Protein AF-A0A7V8YJX9-F1 (afdb_monomer)

pLDDT: mean 95.55, std 4.54, range [70.62, 98.56]

Radius of gyration: 11.86 Å; Cα contacts (8 Å, |Δi|>4): 125; chains: 1; bounding box: 22×26×28 Å

Structure (mmCIF, N/CA/C/O backbone):
data_AF-A0A7V8YJX9-F1
#
_entry.id   AF-A0A7V8YJX9-F1
#
loop_
_atom_site.group_PDB
_atom_site.id
_atom_site.type_symbol
_atom_site.label_atom_id
_atom_site.label_alt_id
_atom_site.label_comp_id
_atom_site.label_asym_id
_atom_site.label_entity_id
_atom_site.label_seq_id
_atom_site.pdbx_PDB_ins_code
_atom_site.Cartn_x
_atom_site.Cartn_y
_atom_site.Cartn_z
_atom_site.occupancy
_atom_site.B_iso_or_equiv
_atom_site.auth_seq_id
_atom_site.auth_comp_id
_atom_site.auth_asym_id
_atom_site.auth_atom_id
_atom_site.pdbx_PDB_model_num
ATOM 1 N N . MET A 1 1 ? -9.221 5.528 10.839 1.00 96.62 1 MET A N 1
ATOM 2 C CA . MET A 1 1 ? -9.263 4.214 10.170 1.00 96.62 1 MET A CA 1
ATOM 3 C C . MET A 1 1 ? -8.005 4.086 9.337 1.00 96.62 1 MET A C 1
ATOM 5 O O . MET A 1 1 ? -7.718 4.991 8.560 1.00 96.62 1 MET A O 1
ATOM 9 N N . LEU A 1 2 ? -7.239 3.023 9.531 1.00 98.12 2 LEU A N 1
ATOM 10 C CA . LEU A 1 2 ? -5.994 2.781 8.823 1.00 98.12 2 LEU A CA 1
ATOM 11 C C . LEU A 1 2 ? -6.267 1.969 7.555 1.00 98.12 2 LEU A C 1
ATOM 13 O O . LEU A 1 2 ? -6.720 0.826 7.626 1.00 98.12 2 LEU A O 1
ATOM 17 N N . VAL A 1 3 ? -6.020 2.569 6.394 1.00 98.38 3 VAL A N 1
ATOM 18 C CA . VAL A 1 3 ? -6.404 2.003 5.097 1.00 98.38 3 VAL A CA 1
ATOM 19 C C . VAL A 1 3 ? -5.179 1.854 4.208 1.00 98.38 3 VAL A C 1
ATOM 21 O O . VAL A 1 3 ? -4.388 2.785 4.059 1.00 98.38 3 VAL A O 1
ATOM 24 N N . LEU A 1 4 ? -5.035 0.682 3.595 1.00 98.56 4 LEU A N 1
ATOM 25 C CA . LEU A 1 4 ? -4.052 0.440 2.545 1.00 98.56 4 LEU A CA 1
ATOM 26 C C . LEU A 1 4 ? -4.701 0.703 1.182 1.00 98.56 4 LEU A C 1
ATOM 28 O O . LEU A 1 4 ? -5.669 0.035 0.822 1.00 98.56 4 LEU A O 1
ATOM 32 N N . ALA A 1 5 ? -4.165 1.656 0.429 1.00 98.31 5 ALA A N 1
ATOM 33 C CA . ALA A 1 5 ? -4.558 1.935 -0.944 1.00 98.31 5 ALA A CA 1
ATOM 34 C C . ALA A 1 5 ? -3.528 1.347 -1.910 1.00 98.31 5 ALA A C 1
ATOM 36 O O . ALA A 1 5 ? -2.322 1.497 -1.696 1.00 98.31 5 ALA A O 1
ATOM 37 N N . LEU A 1 6 ? -3.989 0.682 -2.966 1.00 97.06 6 LEU A N 1
ATOM 38 C CA . LEU A 1 6 ? -3.123 0.119 -3.997 1.00 97.06 6 LEU A CA 1
ATOM 39 C C . LEU A 1 6 ? -3.676 0.380 -5.394 1.00 97.06 6 LEU A C 1
ATOM 41 O O . LEU A 1 6 ? -4.873 0.283 -5.609 1.00 97.06 6 LEU A O 1
ATOM 45 N N . ASP A 1 7 ? -2.801 0.693 -6.341 1.00 96.75 7 ASP A N 1
ATOM 46 C CA . ASP A 1 7 ? -3.164 0.893 -7.743 1.00 96.75 7 ASP A CA 1
ATOM 47 C C . ASP A 1 7 ? -2.126 0.201 -8.634 1.00 96.75 7 ASP A C 1
ATOM 49 O O . ASP A 1 7 ? -0.914 0.338 -8.452 1.00 96.75 7 ASP A O 1
ATOM 53 N N . THR A 1 8 ? -2.620 -0.593 -9.581 1.00 94.88 8 THR A N 1
ATOM 54 C CA . THR A 1 8 ? -1.816 -1.313 -10.585 1.00 94.88 8 THR A CA 1
ATOM 55 C C . THR A 1 8 ? -2.329 -1.064 -12.006 1.00 94.88 8 THR A C 1
ATOM 57 O O . THR A 1 8 ? -2.011 -1.809 -12.931 1.00 94.88 8 THR A 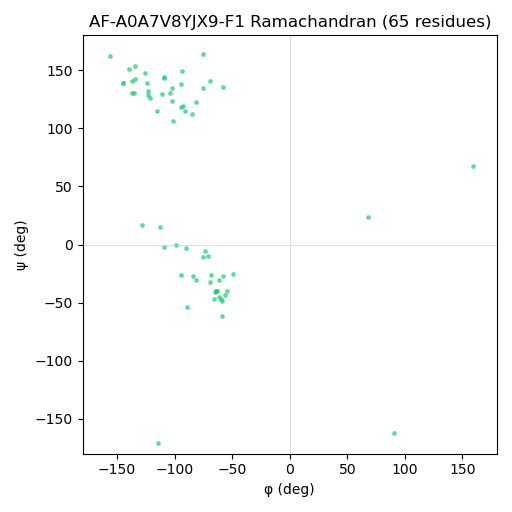O 1
ATOM 60 N N . SER A 1 9 ? -3.146 -0.023 -12.191 1.00 94.38 9 SER A N 1
ATOM 61 C CA . SER A 1 9 ? -3.772 0.340 -13.468 1.00 94.38 9 SER A CA 1
ATOM 62 C C . SER A 1 9 ? -2.812 1.004 -14.462 1.00 94.38 9 SER A C 1
ATOM 64 O O . SER A 1 9 ? -3.145 1.152 -15.640 1.00 94.38 9 SER A O 1
ATOM 66 N N . THR A 1 10 ? -1.615 1.381 -14.007 1.00 93.06 10 THR A N 1
ATOM 67 C CA . THR A 1 10 ? -0.555 1.997 -14.815 1.00 93.06 10 THR A CA 1
ATOM 68 C C . THR A 1 10 ? 0.669 1.080 -14.922 1.00 93.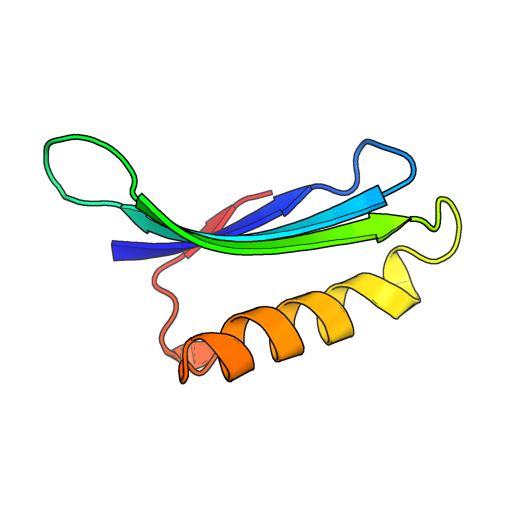06 10 THR A C 1
ATOM 70 O O . THR A 1 10 ? 0.632 -0.089 -14.541 1.00 93.06 10 THR A O 1
ATOM 73 N N . ASP A 1 11 ? 1.777 1.581 -15.473 1.00 93.50 11 ASP A N 1
ATOM 74 C CA . ASP A 1 11 ? 3.046 0.849 -15.514 1.00 93.50 11 ASP A CA 1
ATOM 75 C C . ASP A 1 11 ? 3.755 0.777 -14.152 1.00 93.50 11 ASP A C 1
ATOM 77 O O . ASP A 1 11 ? 4.765 0.075 -14.035 1.00 93.50 11 ASP A O 1
ATOM 81 N N . ALA A 1 12 ? 3.229 1.463 -13.136 1.00 95.75 12 ALA A N 1
ATOM 82 C CA . ALA A 1 12 ? 3.712 1.427 -11.770 1.00 95.75 12 ALA A CA 1
ATOM 83 C C . 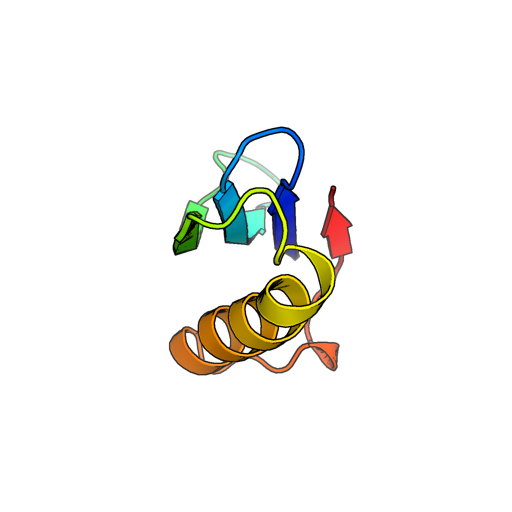ALA A 1 12 ? 2.749 0.688 -10.831 1.00 95.75 12 ALA A C 1
ATOM 85 O O . ALA A 1 12 ? 1.529 0.814 -10.919 1.00 95.75 12 ALA A O 1
ATOM 86 N N . VAL A 1 13 ? 3.328 -0.042 -9.879 1.00 96.62 13 VAL A N 1
ATOM 87 C CA . VAL A 1 13 ? 2.641 -0.499 -8.671 1.00 96.62 13 VAL A CA 1
ATOM 88 C C . VAL A 1 13 ? 2.724 0.619 -7.643 1.00 96.62 13 VAL A C 1
ATOM 90 O O . VAL A 1 13 ? 3.813 0.925 -7.147 1.00 96.62 13 VAL A O 1
ATOM 93 N N . VAL A 1 14 ? 1.586 1.220 -7.321 1.00 97.62 14 VAL A N 1
ATOM 94 C CA . VAL A 1 14 ? 1.477 2.253 -6.290 1.00 97.62 14 VAL A CA 1
ATOM 95 C C . VAL A 1 14 ? 0.848 1.638 -5.051 1.00 97.62 14 VAL A C 1
ATOM 97 O O . VAL A 1 14 ? -0.167 0.952 -5.141 1.00 97.62 14 VAL A O 1
ATOM 100 N N . VAL A 1 15 ? 1.466 1.861 -3.894 1.00 98.19 15 VAL A N 1
ATOM 101 C CA . VAL A 1 15 ? 0.953 1.427 -2.594 1.00 98.19 15 VAL A CA 1
ATOM 102 C C . VAL A 1 15 ? 1.097 2.574 -1.607 1.00 98.19 15 VAL A C 1
ATOM 104 O O . VAL A 1 15 ? 2.177 3.147 -1.473 1.00 98.19 15 VAL A O 1
ATOM 107 N N . GLY A 1 16 ? 0.020 2.890 -0.898 1.00 98.25 16 GLY A N 1
ATOM 108 C CA . GLY A 1 16 ? -0.009 3.917 0.134 1.00 98.25 16 GLY A CA 1
ATOM 109 C C . GLY A 1 16 ? -0.726 3.440 1.387 1.00 98.25 16 GLY A C 1
ATOM 110 O O . GLY A 1 16 ? -1.726 2.729 1.315 1.00 98.25 16 GLY A O 1
ATOM 111 N N . LEU A 1 17 ? -0.218 3.848 2.543 1.00 98.56 17 LEU A N 1
ATOM 112 C CA . LEU A 1 17 ? -0.905 3.732 3.820 1.00 98.56 17 LEU A CA 1
ATOM 113 C C . LEU A 1 17 ? -1.461 5.100 4.188 1.00 98.56 17 LEU A C 1
ATOM 115 O O . LEU A 1 17 ? -0.712 6.078 4.273 1.00 98.56 17 LEU A O 1
ATOM 119 N N . VAL A 1 18 ? -2.768 5.160 4.416 1.00 98.44 18 VAL A N 1
ATOM 120 C CA . VAL A 1 18 ? -3.465 6.403 4.732 1.00 98.44 18 VAL A CA 1
ATOM 121 C C . VAL A 1 18 ? -4.254 6.278 6.027 1.00 98.44 18 VAL A C 1
ATOM 123 O O . VAL A 1 18 ? -4.794 5.220 6.358 1.00 98.44 18 VAL A O 1
ATOM 126 N N . GLU A 1 19 ? -4.353 7.388 6.746 1.00 98.12 19 GLU A N 1
ATOM 127 C CA . GLU A 1 19 ? -5.311 7.556 7.827 1.00 98.12 19 GLU A CA 1
ATOM 128 C C . GLU A 1 19 ? -6.564 8.244 7.281 1.00 98.12 19 GLU A C 1
ATOM 130 O O . GLU A 1 19 ? -6.523 9.376 6.794 1.00 98.12 19 GLU A O 1
ATOM 135 N N . VAL A 1 20 ? -7.691 7.538 7.361 1.00 97.44 20 VAL A N 1
ATOM 136 C CA . VAL A 1 20 ? -9.019 8.049 7.018 1.00 97.44 20 VAL A CA 1
ATOM 137 C C . VAL A 1 20 ? -9.745 8.399 8.318 1.00 97.44 20 VAL A C 1
ATOM 139 O O . VAL A 1 20 ? -10.133 7.486 9.064 1.00 97.44 20 VAL A O 1
ATOM 142 N N . PRO A 1 21 ? -9.897 9.690 8.651 1.00 94.94 21 PRO A N 1
ATOM 143 C CA . PRO A 1 21 ? -10.665 10.104 9.817 1.00 94.94 21 PRO A CA 1
ATOM 144 C C . PRO A 1 21 ? -12.176 9.970 9.557 1.00 94.94 21 PRO A C 1
ATOM 146 O O . PRO A 1 21 ? -12.616 9.833 8.416 1.00 94.94 21 PRO A O 1
ATOM 149 N N . GLY A 1 22 ? -12.984 9.987 10.623 1.00 91.75 22 GLY A N 1
ATOM 150 C CA . GLY A 1 22 ? -14.451 9.983 10.498 1.00 91.75 22 GLY A CA 1
ATOM 151 C C . GLY A 1 22 ? -15.005 11.288 9.912 1.00 91.75 22 GLY A C 1
ATOM 152 O O . GLY A 1 22 ? -16.056 11.287 9.275 1.00 91.75 22 GLY A O 1
ATOM 153 N N . ASP A 1 23 ? -14.274 12.384 10.097 1.00 90.38 23 ASP A N 1
ATOM 154 C CA . ASP A 1 23 ? -14.502 13.703 9.528 1.00 90.38 23 ASP A CA 1
ATOM 155 C C . ASP A 1 23 ? -13.166 14.346 9.108 1.00 90.38 23 ASP A C 1
ATOM 157 O O . ASP A 1 23 ? -12.107 14.071 9.663 1.00 90.38 23 ASP A O 1
ATOM 161 N N . GLY A 1 24 ? -13.193 15.209 8.091 1.00 88.69 24 GLY A N 1
ATOM 162 C CA . GLY A 1 24 ? -11.989 15.886 7.599 1.00 88.69 24 GLY A CA 1
ATOM 163 C C . GLY A 1 24 ? -11.247 15.144 6.482 1.00 88.69 24 GLY A C 1
ATOM 164 O O . GLY A 1 24 ? -11.816 14.326 5.762 1.00 88.69 24 GLY A O 1
ATOM 165 N N . ALA A 1 25 ? -9.984 15.524 6.270 1.00 95.88 25 ALA A N 1
ATOM 166 C CA . ALA A 1 25 ? -9.197 15.099 5.115 1.00 95.88 25 ALA A CA 1
ATOM 167 C C . ALA A 1 25 ? -8.343 13.861 5.412 1.00 95.88 25 ALA A C 1
ATOM 169 O O . ALA A 1 25 ? -7.688 13.788 6.453 1.00 95.88 25 ALA A O 1
ATOM 170 N N . VAL A 1 26 ? -8.302 12.940 4.446 1.00 96.81 26 VAL A N 1
ATOM 171 C CA . VAL A 1 26 ? -7.404 11.778 4.443 1.00 96.81 26 VAL A CA 1
ATOM 172 C C . VAL A 1 26 ? -5.950 12.241 4.531 1.00 96.81 26 VAL A C 1
ATOM 174 O O . VAL A 1 26 ? -5.554 13.173 3.829 1.00 96.81 26 VAL A O 1
ATOM 177 N N . GLN A 1 27 ? -5.16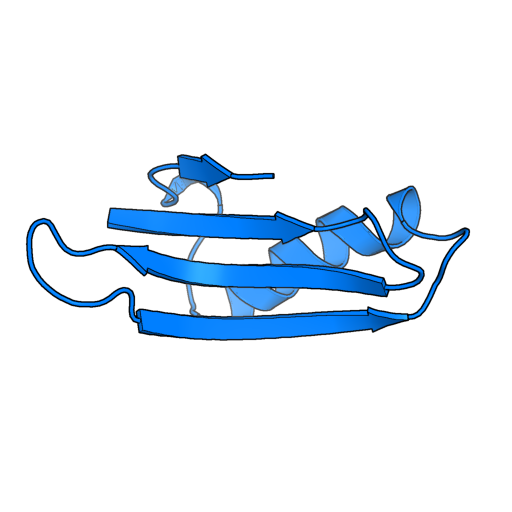0 11.578 5.375 1.00 97.88 27 GLN A N 1
ATOM 178 C CA . GLN A 1 27 ? -3.731 11.846 5.535 1.00 97.88 27 GLN A CA 1
ATOM 179 C C . GLN A 1 27 ? -2.912 10.685 4.979 1.00 97.88 27 GLN A C 1
ATOM 181 O O . GLN A 1 27 ? -3.143 9.532 5.338 1.00 97.88 27 GLN A O 1
ATOM 186 N N . VAL A 1 28 ? -1.935 10.984 4.123 1.00 98.06 28 VAL A N 1
ATOM 187 C CA . VAL A 1 28 ? -0.969 9.987 3.647 1.00 98.06 28 VAL A CA 1
ATOM 188 C C . VAL A 1 28 ? 0.121 9.825 4.700 1.00 98.06 28 VAL A C 1
ATOM 190 O O . VAL A 1 28 ? 0.771 10.799 5.070 1.00 98.06 28 VAL A O 1
ATOM 193 N N . ILE A 1 29 ? 0.314 8.598 5.184 1.00 98.12 29 ILE A N 1
ATOM 194 C CA . ILE A 1 29 ? 1.346 8.268 6.176 1.00 98.12 29 ILE A CA 1
ATOM 195 C C . ILE A 1 29 ? 2.642 7.902 5.453 1.00 98.12 29 ILE A C 1
ATOM 197 O O . ILE A 1 29 ? 3.699 8.467 5.721 1.00 98.12 29 ILE A O 1
ATOM 201 N N . VAL A 1 30 ? 2.546 6.951 4.523 1.00 98.25 30 VAL A N 1
ATOM 202 C CA . VAL A 1 30 ? 3.647 6.479 3.678 1.00 98.25 30 VAL A CA 1
ATOM 203 C C . VAL A 1 30 ? 3.073 6.148 2.308 1.00 98.25 30 VAL A C 1
ATOM 205 O O . VAL A 1 30 ? 2.012 5.536 2.222 1.00 98.25 30 VAL A O 1
ATOM 208 N N . GLU A 1 31 ? 3.788 6.497 1.243 1.00 97.75 31 GLU A N 1
ATOM 209 C CA . GLU A 1 31 ? 3.476 6.058 -0.115 1.00 97.75 31 GLU A CA 1
ATOM 210 C C . GLU A 1 31 ? 4.731 5.594 -0.851 1.00 97.75 31 GLU A C 1
ATOM 212 O O . GLU A 1 31 ? 5.850 6.027 -0.566 1.00 97.75 31 GLU A O 1
ATOM 217 N N . GLN A 1 32 ? 4.528 4.704 -1.814 1.00 96.56 32 GLN A N 1
ATOM 218 C CA . GLN A 1 32 ? 5.561 4.199 -2.699 1.00 96.56 32 GLN A CA 1
ATOM 219 C C . GLN A 1 32 ? 4.973 3.948 -4.087 1.00 96.56 32 GLN A C 1
ATOM 221 O O . GLN A 1 32 ? 3.901 3.362 -4.217 1.00 96.56 32 GLN A O 1
ATOM 226 N N . ALA A 1 33 ? 5.735 4.297 -5.125 1.00 96.75 33 ALA A N 1
ATOM 227 C CA . ALA A 1 33 ? 5.473 3.902 -6.502 1.00 96.75 33 ALA A CA 1
ATOM 228 C C . ALA A 1 33 ? 6.673 3.129 -7.061 1.00 96.75 33 ALA A C 1
ATOM 230 O O . ALA A 1 33 ? 7.808 3.613 -7.027 1.00 96.75 33 ALA A O 1
ATOM 231 N N . ARG A 1 34 ? 6.427 1.924 -7.580 1.00 94.88 34 ARG A N 1
ATOM 232 C CA . ARG A 1 34 ? 7.444 1.079 -8.214 1.00 94.88 34 ARG A CA 1
ATOM 233 C C . ARG A 1 34 ? 7.133 0.895 -9.694 1.00 94.88 34 ARG A C 1
ATOM 235 O O . ARG A 1 34 ? 6.124 0.271 -10.008 1.00 94.88 34 ARG A O 1
ATOM 242 N N . PRO A 1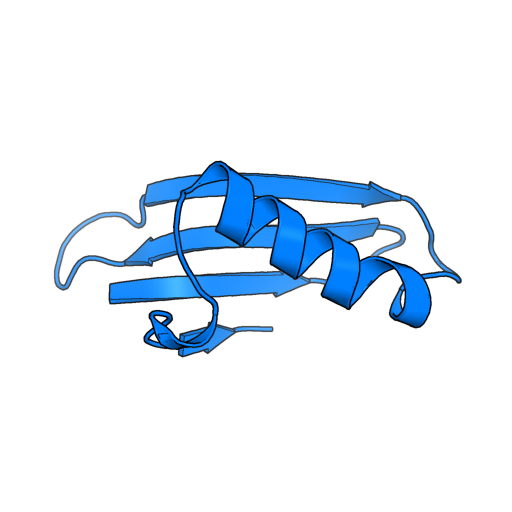 35 ? 7.970 1.400 -10.612 1.00 93.31 35 PRO A N 1
ATOM 243 C CA . PRO A 1 35 ? 7.784 1.146 -12.032 1.00 93.31 35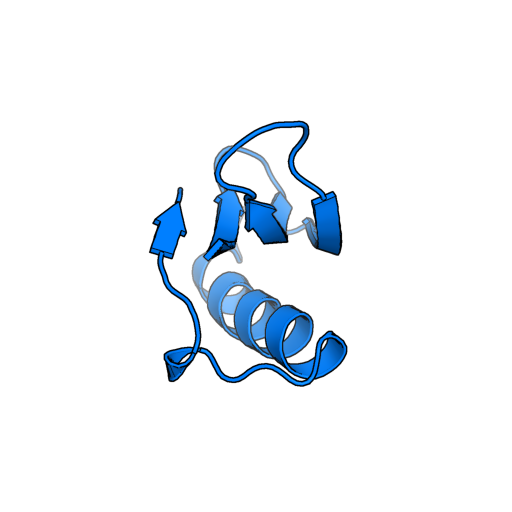 PRO A CA 1
ATOM 244 C C . PRO A 1 35 ? 8.066 -0.329 -12.358 1.00 93.31 35 PRO A C 1
ATOM 246 O O . PRO A 1 35 ? 9.014 -0.932 -11.847 1.00 93.31 35 PRO A O 1
ATOM 249 N N . GLY A 1 36 ? 7.260 -0.913 -13.242 1.00 81.75 36 GLY A N 1
ATOM 250 C CA . GLY A 1 36 ? 7.390 -2.317 -13.620 1.00 81.75 36 GLY A CA 1
ATOM 251 C C . GLY A 1 36 ? 6.121 -2.909 -14.224 1.00 81.75 36 GLY A C 1
ATOM 252 O O . GLY A 1 36 ? 5.557 -3.835 -13.648 1.00 81.75 36 GLY A O 1
ATOM 253 N N . ALA A 1 37 ? 5.727 -2.463 -15.424 1.00 70.62 37 ALA A N 1
ATOM 254 C CA . ALA A 1 37 ? 4.477 -2.859 -16.097 1.00 70.62 37 ALA A CA 1
ATOM 255 C C . ALA A 1 37 ? 4.205 -4.378 -16.170 1.00 70.62 37 ALA A C 1
ATOM 257 O O . ALA A 1 37 ? 3.061 -4.802 -16.294 1.00 70.62 37 ALA A O 1
ATOM 258 N N . ARG A 1 38 ? 5.253 -5.213 -16.132 1.00 85.75 38 ARG A N 1
ATOM 259 C CA . ARG A 1 38 ? 5.159 -6.685 -16.213 1.00 85.75 38 ARG A CA 1
ATOM 260 C C . ARG A 1 38 ? 5.464 -7.415 -14.907 1.00 85.75 38 ARG A C 1
ATOM 262 O O . ARG A 1 38 ? 5.397 -8.637 -14.878 1.00 85.75 38 ARG A O 1
ATOM 269 N N . GLN A 1 39 ? 5.816 -6.683 -13.856 1.00 89.31 39 GLN A N 1
ATOM 270 C CA . GLN A 1 39 ? 6.263 -7.232 -12.576 1.00 89.31 39 GLN A CA 1
ATOM 271 C C . GLN A 1 39 ? 5.256 -6.946 -11.457 1.00 89.31 39 GLN A C 1
ATOM 273 O O . GLN A 1 39 ? 5.587 -7.104 -10.288 1.00 89.31 39 GLN A O 1
ATOM 278 N N . HIS A 1 40 ? 4.016 -6.550 -11.776 1.00 87.06 40 HIS A N 1
ATOM 279 C CA . HIS A 1 40 ? 3.025 -6.190 -10.756 1.00 87.06 40 HIS A CA 1
ATOM 280 C C . HIS A 1 40 ? 2.813 -7.310 -9.721 1.00 87.06 40 HIS A C 1
ATOM 282 O O . HIS A 1 40 ? 2.740 -7.045 -8.526 1.00 87.06 40 HIS A O 1
ATOM 288 N N . GLY A 1 41 ? 2.785 -8.574 -10.161 1.00 90.62 41 GLY A N 1
ATOM 289 C CA . GLY A 1 41 ? 2.585 -9.727 -9.279 1.00 90.62 41 GLY A CA 1
ATOM 290 C C . GLY A 1 41 ? 3.776 -9.981 -8.355 1.00 90.62 41 GLY A C 1
ATOM 291 O O . GLY A 1 41 ? 3.594 -10.406 -7.219 1.00 90.62 41 GLY A O 1
ATOM 292 N N . GLU A 1 42 ? 4.983 -9.675 -8.825 1.00 94.94 42 GLU A N 1
ATOM 293 C CA . GLU A 1 42 ? 6.227 -9.821 -8.068 1.00 94.94 42 GLU A CA 1
ATOM 294 C C . GLU A 1 42 ? 6.454 -8.631 -7.127 1.00 94.94 42 GLU A C 1
ATOM 296 O O . GLU A 1 42 ? 7.039 -8.799 -6.063 1.00 94.94 42 GLU A O 1
ATOM 301 N N . GLN A 1 43 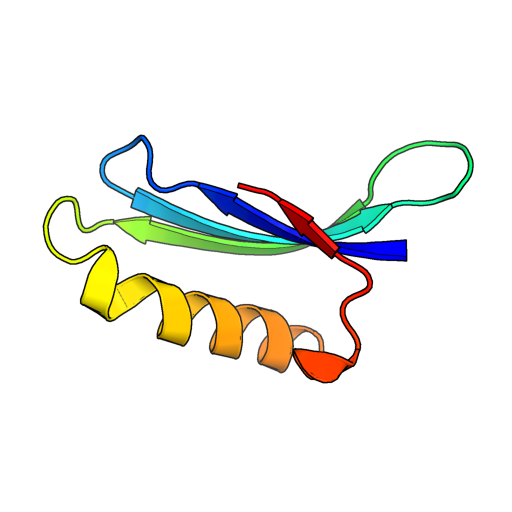? 5.976 -7.436 -7.490 1.00 94.94 43 GLN A N 1
ATOM 302 C CA . GLN A 1 43 ? 6.242 -6.195 -6.760 1.00 94.94 43 GLN A CA 1
ATOM 303 C C . GLN A 1 43 ? 5.169 -5.818 -5.736 1.00 94.94 43 GLN A C 1
ATOM 305 O O . GLN A 1 43 ? 5.512 -5.149 -4.759 1.00 94.94 43 GLN A O 1
ATOM 310 N N . LEU A 1 44 ? 3.911 -6.240 -5.918 1.00 95.06 44 LEU A N 1
ATOM 311 C CA . LEU A 1 44 ? 2.793 -5.793 -5.079 1.00 95.06 44 LEU A CA 1
ATOM 312 C C . LEU A 1 44 ? 2.998 -6.120 -3.600 1.00 95.06 44 LEU A C 1
ATOM 314 O O . LEU A 1 44 ? 3.082 -5.210 -2.781 1.00 95.06 44 LEU A O 1
ATOM 318 N N . MET A 1 45 ? 3.113 -7.401 -3.240 1.00 96.62 45 MET A N 1
ATOM 319 C CA . MET A 1 45 ? 3.259 -7.765 -1.828 1.00 96.62 45 MET A CA 1
ATOM 320 C C . MET A 1 45 ? 4.546 -7.229 -1.189 1.00 96.62 45 MET A C 1
ATOM 322 O O . MET A 1 45 ? 4.461 -6.744 -0.061 1.00 96.62 45 MET A O 1
ATOM 326 N N . PRO A 1 46 ? 5.714 -7.229 -1.861 1.00 96.44 46 PRO A N 1
ATOM 327 C CA . PRO A 1 46 ? 6.889 -6.535 -1.340 1.00 96.44 46 PRO A CA 1
ATOM 328 C C . PRO A 1 46 ? 6.647 -5.048 -1.062 1.00 96.44 46 PRO A C 1
ATOM 330 O O . PRO A 1 46 ? 7.024 -4.570 0.004 1.00 96.44 46 PRO A O 1
ATOM 333 N N . ALA A 1 47 ? 5.964 -4.331 -1.962 1.00 96.69 47 ALA A N 1
ATOM 334 C CA . ALA A 1 47 ? 5.640 -2.923 -1.749 1.00 96.69 47 ALA A CA 1
ATOM 335 C C . ALA A 1 47 ? 4.693 -2.712 -0.558 1.00 96.69 47 ALA A C 1
ATOM 337 O O . ALA A 1 47 ? 4.918 -1.805 0.240 1.00 96.69 47 ALA A O 1
ATOM 338 N N . VAL A 1 48 ? 3.682 -3.574 -0.399 1.00 97.56 48 VAL A N 1
ATOM 339 C CA . VAL A 1 48 ? 2.777 -3.562 0.765 1.00 97.56 48 VAL A CA 1
ATOM 340 C C . VAL A 1 48 ? 3.544 -3.755 2.068 1.00 97.56 48 VAL A C 1
ATOM 342 O O . VAL A 1 48 ? 3.364 -2.983 3.008 1.00 97.56 48 VAL A O 1
ATOM 345 N N . LEU A 1 49 ? 4.418 -4.761 2.129 1.00 97.81 49 LEU A N 1
ATOM 346 C CA . LEU A 1 49 ? 5.183 -5.059 3.339 1.00 97.81 49 LEU A CA 1
ATOM 347 C C . LEU A 1 49 ? 6.127 -3.918 3.717 1.00 97.81 49 LEU A C 1
ATOM 349 O O . LEU A 1 49 ? 6.236 -3.592 4.895 1.00 97.81 49 LEU A O 1
ATOM 353 N N . GLU A 1 50 ? 6.780 -3.299 2.737 1.00 98.00 50 GLU A N 1
ATOM 354 C CA . GLU A 1 50 ? 7.665 -2.160 2.976 1.00 98.00 50 GLU A CA 1
ATOM 355 C C . GLU A 1 50 ? 6.912 -0.932 3.477 1.00 98.00 50 GLU A C 1
ATOM 357 O O . GLU A 1 50 ? 7.325 -0.351 4.474 1.00 98.00 50 GLU A O 1
ATOM 362 N N . VAL A 1 51 ? 5.788 -0.574 2.850 1.00 98.19 51 VAL A N 1
ATOM 363 C CA . VAL A 1 51 ? 4.960 0.564 3.280 1.00 98.19 51 VAL A CA 1
ATOM 364 C C . VAL A 1 51 ? 4.466 0.365 4.716 1.00 98.19 51 VAL A C 1
ATOM 366 O O . VAL A 1 51 ? 4.602 1.261 5.551 1.00 98.19 51 VAL A O 1
ATOM 369 N N . CYS A 1 52 ? 3.953 -0.826 5.035 1.00 98.06 52 CYS A N 1
ATOM 370 C CA . CYS A 1 52 ? 3.540 -1.173 6.393 1.00 98.06 52 CYS A CA 1
ATOM 371 C C . CYS A 1 52 ? 4.717 -1.114 7.383 1.00 98.06 52 CYS A C 1
ATOM 373 O O . CYS A 1 52 ? 4.595 -0.512 8.451 1.00 98.06 52 CYS A O 1
ATOM 375 N N . ALA A 1 53 ? 5.877 -1.670 7.019 1.00 98.19 53 ALA A N 1
ATOM 376 C CA . ALA A 1 53 ? 7.068 -1.657 7.865 1.00 98.19 53 ALA A CA 1
ATOM 377 C C . ALA A 1 53 ? 7.604 -0.237 8.111 1.00 98.19 53 ALA A C 1
ATOM 379 O O . ALA A 1 53 ? 7.970 0.081 9.242 1.00 98.19 53 ALA A O 1
ATOM 380 N N . SER A 1 54 ? 7.599 0.632 7.096 1.00 98.00 54 SER A N 1
ATOM 381 C CA . SER A 1 54 ? 7.992 2.042 7.217 1.00 98.00 54 SER A CA 1
ATOM 382 C C . SER A 1 54 ? 7.101 2.823 8.182 1.00 98.00 54 SER A C 1
ATOM 384 O O . SER A 1 54 ? 7.586 3.739 8.843 1.00 98.00 54 SER A O 1
ATOM 386 N N . ALA A 1 55 ? 5.827 2.444 8.299 1.00 97.31 55 ALA A N 1
ATOM 387 C CA . ALA A 1 55 ? 4.890 3.023 9.258 1.00 97.31 55 ALA A CA 1
ATOM 388 C C . ALA A 1 55 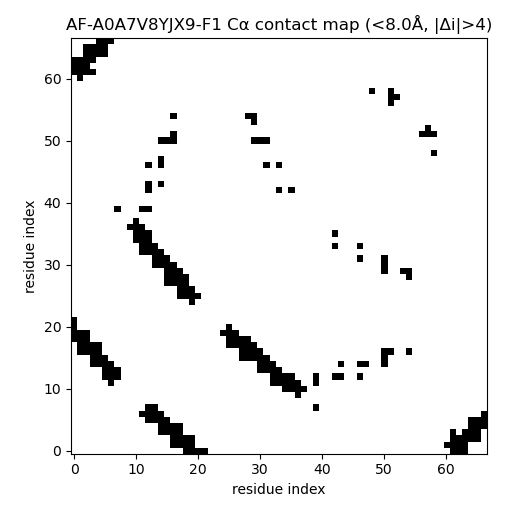? 4.868 2.302 10.623 1.00 97.31 55 ALA A C 1
ATOM 390 O O . ALA A 1 55 ? 4.155 2.732 11.526 1.00 97.31 55 ALA A O 1
ATOM 391 N N . GLY A 1 56 ? 5.622 1.209 10.795 1.00 97.94 56 GLY A N 1
ATOM 392 C CA . GLY A 1 56 ? 5.598 0.398 12.019 1.00 97.94 56 GLY A CA 1
ATOM 393 C C . GLY A 1 56 ? 4.284 -0.364 12.237 1.00 97.94 56 GLY A C 1
ATOM 394 O O . GLY A 1 56 ? 3.952 -0.697 13.372 1.00 97.94 56 GLY A O 1
ATOM 395 N N . VAL A 1 57 ? 3.542 -0.632 11.162 1.00 97.88 57 VAL A N 1
ATOM 396 C CA . VAL A 1 57 ? 2.209 -1.250 11.166 1.00 97.88 57 VAL A CA 1
ATOM 397 C C . VAL A 1 57 ? 2.296 -2.671 10.614 1.00 97.88 57 VAL A C 1
ATOM 399 O O . VAL A 1 57 ? 3.038 -2.945 9.670 1.00 97.88 57 VAL A O 1
ATOM 402 N N . ARG A 1 58 ? 1.509 -3.600 11.156 1.00 97.81 58 ARG A N 1
ATOM 403 C CA . ARG A 1 58 ? 1.300 -4.936 10.579 1.00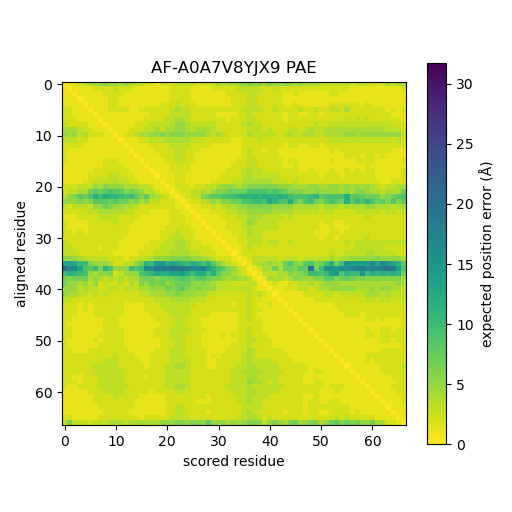 97.81 58 ARG A CA 1
ATOM 404 C C . ARG A 1 58 ? 0.065 -4.931 9.687 1.00 97.81 58 ARG A C 1
ATOM 406 O O . ARG A 1 58 ? -0.925 -4.276 9.982 1.00 97.81 58 ARG A O 1
ATOM 413 N N . THR A 1 59 ? 0.056 -5.758 8.646 1.00 97.19 59 THR A N 1
ATOM 414 C CA . THR A 1 59 ? -1.108 -5.885 7.747 1.00 97.19 59 THR A CA 1
ATOM 415 C C . THR A 1 59 ? -2.397 -6.301 8.466 1.00 97.19 59 THR A C 1
ATOM 417 O O . THR A 1 59 ? -3.481 -5.939 8.032 1.00 97.19 59 THR A O 1
ATOM 420 N N . ALA A 1 60 ? -2.290 -7.021 9.588 1.00 97.69 60 ALA A N 1
ATOM 421 C CA . ALA A 1 60 ? -3.425 -7.402 10.432 1.00 97.69 60 ALA A CA 1
ATOM 422 C C . ALA A 1 60 ? -4.050 -6.232 11.222 1.00 97.69 60 ALA A C 1
ATOM 424 O O . ALA A 1 60 ? -5.087 -6.415 11.849 1.00 97.69 60 ALA A O 1
ATOM 425 N N . GLU A 1 61 ? -3.405 -5.065 11.231 1.00 97.94 61 GLU A N 1
ATOM 426 C CA . GLU A 1 61 ? -3.864 -3.842 11.907 1.00 97.94 61 GLU A CA 1
ATOM 427 C C . GLU A 1 61 ? -4.554 -2.877 10.930 1.00 97.94 61 GLU A C 1
ATOM 429 O O . GLU A 1 61 ? -4.991 -1.803 11.332 1.00 97.94 61 GLU A O 1
ATOM 434 N N . LEU A 1 62 ? -4.647 -3.248 9.648 1.00 98.25 62 LEU A N 1
ATOM 435 C CA . LEU A 1 62 ? -5.382 -2.495 8.641 1.00 98.25 62 LEU A CA 1
ATOM 436 C C . LEU A 1 62 ? -6.885 -2.701 8.830 1.00 98.25 62 LEU A C 1
ATOM 438 O O . LEU A 1 62 ? -7.359 -3.832 8.944 1.00 98.25 62 LEU A O 1
ATOM 442 N N . ASP A 1 63 ? -7.638 -1.611 8.770 1.00 98.44 63 ASP A N 1
ATOM 443 C CA . ASP A 1 63 ? -9.097 -1.645 8.830 1.00 98.44 63 ASP A CA 1
ATOM 444 C C . ASP A 1 63 ? -9.720 -1.914 7.447 1.00 98.44 63 ASP A C 1
ATOM 446 O O . ASP A 1 63 ? -10.832 -2.434 7.352 1.00 98.44 63 ASP A O 1
ATOM 450 N N . ALA A 1 64 ? -9.024 -1.547 6.363 1.00 98.19 64 ALA A N 1
ATOM 451 C CA . ALA A 1 64 ? -9.428 -1.862 4.993 1.00 98.19 64 ALA A CA 1
ATOM 452 C C . ALA A 1 64 ? -8.261 -1.873 4.003 1.00 98.19 64 ALA A C 1
ATOM 454 O O . ALA A 1 64 ? -7.201 -1.283 4.222 1.00 98.19 64 ALA A O 1
ATOM 455 N N . VAL A 1 65 ? -8.529 -2.511 2.864 1.00 98.00 65 VAL A N 1
ATOM 456 C CA . VAL A 1 65 ? -7.714 -2.466 1.653 1.00 98.00 65 VAL A CA 1
ATOM 457 C C . VAL A 1 65 ? -8.606 -1.981 0.512 1.00 98.00 65 VAL A C 1
ATOM 459 O O . VAL A 1 65 ? -9.693 -2.527 0.321 1.00 98.00 65 VAL A O 1
ATOM 462 N N . VAL A 1 66 ? -8.164 -0.963 -0.225 1.00 97.25 66 VAL A N 1
ATOM 463 C CA . VAL A 1 66 ? -8.875 -0.394 -1.383 1.00 97.25 66 VAL A CA 1
ATOM 464 C C . VAL A 1 66 ? -7.981 -0.420 -2.616 1.00 97.25 66 VAL A C 1
ATOM 466 O O . VAL A 1 66 ? -6.781 -0.162 -2.515 1.00 97.25 66 VAL A O 1
ATOM 469 N N . CYS A 1 67 ? -8.575 -0.766 -3.756 1.00 93.44 67 CYS A N 1
ATOM 470 C CA . CYS A 1 67 ? -7.899 -1.027 -5.020 1.00 93.44 67 CYS A CA 1
ATOM 471 C C . CYS A 1 67 ? -8.639 -0.455 -6.228 1.00 93.44 67 CYS A C 1
ATOM 473 O O . CYS A 1 67 ? -9.860 -0.201 -6.105 1.00 93.44 67 CYS A O 1
#

Mean predicted aligned error: 2.68 Å

Nearest PDB structures (foldseek):
  8ide-assembly1_A  TM=8.442E-01  e=2.956E-02  Pandoravirus salinus
  4k25-assembly1_A-2  TM=8.621E-01  e=3.361E-02  Saccharomyces cerevisiae S288C
  3id8-assembly1_A  TM=7.867E-01  e=3.610E-01  Homo sapiens
  3fgu-assembly1_A  TM=7.775E-01  e=3.610E-01  Homo sapiens
  5oow-assembly2_B  TM=5.373E-01  e=2.304E-01  Escherichia coli K-12

Secondary structure (DSSP, 8-state):
-EEEEEE-SSSEEEEEEEE--SSS--EEEEEEEEE-TT-HHHHHHHHHHHHHHHTT--GGG-SEEE-

Foldseek 3Di:
DWEWEWDLPDQKTKIWIWDDDPDDDIGTPDIDIGGHNPCCVVVHVVRVVVNCVVNVHDPVPHPYYHD

Solvent-accessible surface area (backbone atoms only — not comparable to full-atom values): 3880 Å² total; per-residue (Å²): 82,42,33,40,40,41,45,67,91,58,50,34,39,34,36,32,37,31,41,42,56,99,68,83,74,71,40,80,76,38,74,49,74,43,82,42,72,86,39,50,85,74,45,45,64,59,48,49,52,49,45,31,54,77,69,74,46,57,82,89,70,47,75,46,78,48,115

Sequence (67 aa):
MLVLALDTSTDAVVVGLVEVPGDGAVQVIVEQARPGARQHGEQLMPAVLEVCASAGVRTAELDAVVC